Protein AF-A0A960CI26-F1 (afdb_monomer)

Nearest PDB structures (foldseek):
  2q7b-assembly1_A-2  TM=4.503E-01  e=4.418E+00  Streptococcus agalactiae 2603V/R
  4ri1-assembly1_A  TM=5.291E-01  e=7.937E+00  Helicobacter pylori 26695
  7am0-assembly2_C  TM=2.202E-01  e=2.023E+00  Komagataeibacter europaeus

pLDDT: mean 92.41, std 8.39, range [64.38, 98.5]

Secondary structure (DSSP, 8-state):
--TT--EEESSHHHHHHHHHHTGGGT--S-EEE-BGGGGGG-PPSS--SEEEEEE---TTTGGGTEEEEEEEEE--PPTT---HHHHHT-EEEEEEEESS-HHHHHHHH-B--

Sequence (113 aa):
LPPAVPIFTGNYGEAGALSILGPAAGVDRAVYSGHNNYALWGPPPGRPDSVLCAGRFKPGYLERFWAEVRKIADIRPPDGVDNAEKAGGAAIYLCGQPRGDWAQLWPGLRHFD

Mean predicted aligned error: 3.63 Å

Solvent-accessible surface area (backbone atoms only — not comparable to full-atom values): 6373 Å² total; per-residue (Å²): 128,68,74,83,47,32,35,39,26,51,32,48,65,59,30,49,46,43,72,70,50,16,58,87,72,72,44,75,52,60,69,39,29,26,23,56,75,47,34,71,80,46,63,61,86,62,64,51,58,49,30,40,38,38,41,50,75,63,90,69,55,65,58,74,48,15,76,38,76,39,81,75,46,78,52,77,69,61,91,92,64,85,49,72,50,61,82,54,66,11,26,34,27,50,31,22,60,42,77,47,39,26,72,72,42,40,75,75,52,46,46,81,126

Foldseek 3Di:
DPLAAAEEEAEPVVQVCCVPVVVVVVNDYHYQALEDCSLVVDDDPWANQKHKYWFADDPCLLCVFAVDKAFDFWDDDDPPDDDPSHVRRITIIIGHRTPDGSVVCSVSRHDHD

Radius of gyration: 13.4 Å; Cα contacts (8 Å, |Δi|>4): 211; chains: 1; bounding box: 33×27×33 Å

Structure (mmCIF, N/CA/C/O backbone):
data_AF-A0A960CI26-F1
#
_entry.id   AF-A0A960CI26-F1
#
loop_
_atom_site.group_PDB
_atom_site.id
_atom_site.type_symbol
_atom_site.label_atom_id
_atom_site.label_alt_id
_atom_site.label_comp_id
_atom_site.label_asym_id
_atom_site.label_entity_id
_atom_site.label_seq_id
_atom_site.pdbx_PDB_ins_code
_atom_site.Cartn_x
_atom_site.Cartn_y
_atom_site.Cartn_z
_atom_site.occupancy
_atom_site.B_iso_or_equiv
_atom_site.auth_seq_id
_atom_site.auth_comp_id
_atom_site.auth_asym_id
_atom_site.auth_atom_id
_atom_site.pdbx_PDB_model_num
ATOM 1 N N . LEU A 1 1 ? -7.679 -14.913 -0.105 1.00 64.38 1 LEU A N 1
ATOM 2 C CA . LEU A 1 1 ? -8.094 -13.665 0.580 1.00 64.38 1 LEU A CA 1
ATOM 3 C C . LEU A 1 1 ? -9.392 -13.183 -0.050 1.00 64.38 1 LEU A C 1
ATOM 5 O O . LEU A 1 1 ? -9.524 -13.370 -1.258 1.00 64.38 1 LEU A O 1
ATOM 9 N N . PRO A 1 2 ? -10.325 -12.587 0.711 1.00 76.31 2 PRO A N 1
ATOM 10 C CA . PRO A 1 2 ? -11.524 -11.976 0.140 1.00 76.31 2 PRO A CA 1
ATOM 11 C C . PRO A 1 2 ? -11.181 -10.999 -1.005 1.00 76.31 2 PRO A C 1
ATOM 13 O O . PRO A 1 2 ? -10.122 -10.358 -0.956 1.00 76.31 2 PRO A O 1
ATOM 16 N N . PRO A 1 3 ? -12.038 -10.852 -2.032 1.00 70.12 3 PRO A N 1
ATOM 17 C CA . PRO A 1 3 ? -11.811 -9.907 -3.133 1.00 70.12 3 PRO A CA 1
ATOM 18 C C . PRO A 1 3 ? -11.585 -8.466 -2.653 1.00 70.12 3 PRO A C 1
ATOM 20 O O . PRO A 1 3 ? -10.766 -7.754 -3.213 1.00 70.12 3 PRO A O 1
ATOM 23 N N . ALA A 1 4 ? -12.210 -8.084 -1.536 1.00 83.19 4 ALA A N 1
ATOM 24 C CA . ALA A 1 4 ? -12.146 -6.738 -0.971 1.00 83.19 4 ALA A CA 1
ATOM 25 C C . ALA A 1 4 ? -10.840 -6.382 -0.230 1.00 83.19 4 ALA A C 1
ATOM 27 O O . ALA A 1 4 ? -10.703 -5.247 0.212 1.00 83.19 4 ALA A O 1
ATOM 28 N N . VAL A 1 5 ? -9.890 -7.314 -0.054 1.00 93.38 5 VAL A N 1
ATOM 29 C CA . VAL A 1 5 ? -8.617 -7.000 0.629 1.00 93.38 5 VAL A CA 1
ATOM 30 C C . VAL A 1 5 ? -7.810 -6.003 -0.218 1.00 93.38 5 VAL A C 1
ATOM 32 O O . VAL A 1 5 ? -7.444 -6.369 -1.341 1.00 93.38 5 VAL A O 1
ATOM 35 N N . PRO A 1 6 ? -7.528 -4.784 0.286 1.00 96.31 6 PRO A N 1
ATOM 36 C CA . PRO A 1 6 ? -6.796 -3.766 -0.456 1.00 96.31 6 PRO A CA 1
ATOM 37 C C . PRO A 1 6 ? -5.287 -4.026 -0.443 1.00 96.31 6 PRO A C 1
ATOM 39 O O . PRO A 1 6 ? -4.771 -4.802 0.371 1.00 96.31 6 PRO A O 1
ATOM 42 N N . ILE A 1 7 ? -4.584 -3.329 -1.333 1.00 97.62 7 ILE A N 1
ATOM 43 C CA . ILE A 1 7 ? -3.125 -3.284 -1.382 1.00 97.62 7 ILE A CA 1
ATOM 44 C C . ILE A 1 7 ? -2.652 -1.920 -0.872 1.00 97.62 7 ILE A C 1
ATOM 46 O O . ILE A 1 7 ? -3.111 -0.884 -1.348 1.00 97.62 7 ILE A O 1
ATOM 50 N N . PHE A 1 8 ? -1.719 -1.921 0.078 1.00 9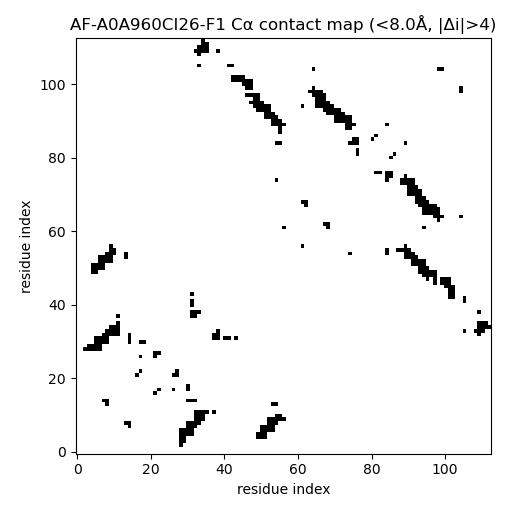8.00 8 PHE A N 1
ATOM 51 C CA . PHE A 1 8 ? -0.977 -0.733 0.492 1.00 98.00 8 PHE A CA 1
ATOM 52 C C . PHE A 1 8 ? 0.461 -0.840 -0.016 1.00 98.00 8 PHE A C 1
ATOM 54 O O . PHE A 1 8 ? 1.159 -1.797 0.321 1.00 98.00 8 PHE A O 1
ATOM 61 N N . THR A 1 9 ? 0.913 0.106 -0.832 1.00 97.88 9 THR A N 1
ATOM 62 C CA . THR A 1 9 ? 2.255 0.052 -1.418 1.00 97.88 9 THR A CA 1
ATOM 63 C C . THR A 1 9 ? 3.264 0.898 -0.656 1.00 97.88 9 THR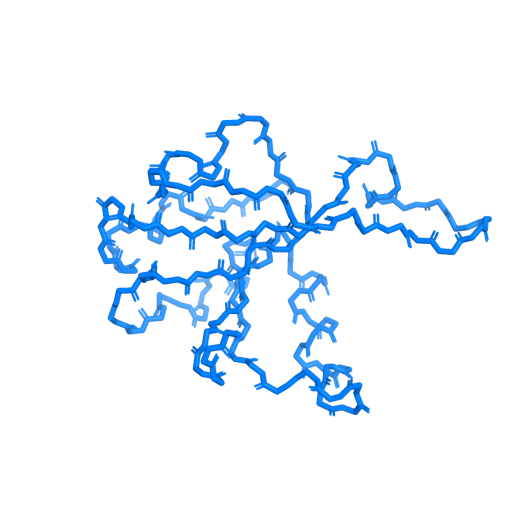 A C 1
ATOM 65 O O . THR A 1 9 ? 2.923 1.940 -0.087 1.00 97.88 9 THR A O 1
ATOM 68 N N . GLY A 1 10 ? 4.525 0.465 -0.682 1.00 95.88 10 GLY A N 1
ATOM 69 C CA . GLY A 1 10 ? 5.649 1.189 -0.098 1.00 95.88 10 GLY A CA 1
ATOM 70 C C . GLY A 1 10 ? 5.973 2.476 -0.850 1.00 95.88 10 GLY A C 1
ATOM 71 O O . GLY A 1 10 ? 6.499 3.410 -0.255 1.00 95.88 10 GLY A O 1
ATOM 72 N N . ASN A 1 11 ? 5.641 2.571 -2.141 1.00 95.19 11 ASN A N 1
ATOM 73 C CA . ASN A 1 11 ? 5.808 3.813 -2.889 1.00 95.19 11 ASN A CA 1
ATOM 74 C C . ASN A 1 11 ? 4.703 4.098 -3.923 1.00 95.19 11 ASN A C 1
ATOM 76 O O . ASN A 1 11 ? 3.892 3.239 -4.277 1.00 95.19 11 ASN A O 1
ATOM 80 N N . TYR A 1 12 ? 4.680 5.342 -4.414 1.00 95.50 12 TYR A N 1
ATOM 81 C CA . TYR A 1 12 ? 3.696 5.807 -5.394 1.00 95.50 12 TYR A CA 1
ATOM 82 C C . TYR A 1 12 ? 3.893 5.197 -6.794 1.00 95.50 12 TYR A C 1
ATOM 84 O O . TYR A 1 12 ? 2.935 5.126 -7.559 1.00 95.50 12 TYR A O 1
ATOM 92 N N . GLY A 1 13 ? 5.106 4.751 -7.140 1.00 94.44 13 GLY A N 1
ATOM 93 C CA . GLY A 1 13 ? 5.402 4.069 -8.402 1.00 94.44 13 GLY A CA 1
ATOM 94 C C . GLY A 1 13 ? 4.793 2.668 -8.446 1.00 94.44 13 GLY A C 1
ATOM 95 O O . GLY A 1 13 ? 4.120 2.321 -9.412 1.00 94.44 13 GLY A O 1
ATOM 96 N N . GLU A 1 14 ? 4.930 1.906 -7.361 1.00 95.25 14 GLU A N 1
ATOM 97 C CA . GLU A 1 14 ? 4.246 0.628 -7.141 1.00 95.25 14 GLU A CA 1
ATOM 98 C C . GLU A 1 14 ? 2.722 0.808 -7.165 1.00 95.25 14 GLU A C 1
ATOM 100 O O . GLU A 1 14 ? 2.015 0.032 -7.812 1.00 95.25 14 GLU A O 1
ATOM 105 N N . ALA A 1 15 ? 2.207 1.857 -6.507 1.00 97.38 15 ALA A N 1
ATOM 106 C CA . ALA A 1 15 ? 0.775 2.148 -6.513 1.00 97.38 15 ALA A CA 1
ATOM 107 C C . ALA A 1 15 ? 0.257 2.471 -7.916 1.00 97.38 15 ALA A C 1
ATOM 109 O O . ALA A 1 15 ? -0.783 1.957 -8.331 1.00 97.38 15 ALA A O 1
ATOM 110 N N . GLY A 1 16 ? 0.992 3.303 -8.658 1.00 96.25 16 GLY A N 1
ATOM 111 C CA . GLY A 1 16 ? 0.673 3.643 -10.039 1.00 96.25 16 GLY A CA 1
ATOM 112 C C . GLY A 1 16 ? 0.720 2.419 -10.950 1.00 96.25 16 GLY A C 1
ATOM 113 O O . GLY A 1 16 ? -0.211 2.195 -11.719 1.00 96.25 16 GLY A O 1
ATOM 114 N N . ALA A 1 17 ? 1.750 1.581 -10.818 1.00 95.19 17 ALA A N 1
ATOM 115 C CA . ALA A 1 17 ? 1.881 0.348 -11.585 1.00 95.19 17 ALA A CA 1
ATOM 116 C C . ALA A 1 17 ? 0.702 -0.602 -11.339 1.00 95.19 17 ALA A C 1
ATOM 118 O O . ALA A 1 17 ? 0.104 -1.083 -12.297 1.00 95.19 17 ALA A O 1
ATOM 119 N N . LEU A 1 18 ? 0.314 -0.832 -10.081 1.00 96.56 18 LEU A N 1
ATOM 120 C CA . LEU A 1 18 ? -0.846 -1.670 -9.768 1.00 96.56 18 LEU A CA 1
ATOM 121 C C . LEU A 1 18 ? -2.160 -1.047 -10.249 1.00 96.56 18 LEU A C 1
ATOM 123 O O . LEU A 1 18 ? -3.001 -1.759 -10.784 1.00 96.56 18 LEU A O 1
ATOM 127 N N . SER A 1 19 ? -2.326 0.269 -10.120 1.00 95.62 19 SER A N 1
ATOM 128 C CA . SER A 1 19 ? -3.551 0.951 -10.560 1.00 95.62 19 SER A CA 1
ATOM 129 C C . SER A 1 19 ? -3.726 0.934 -12.083 1.00 95.62 19 SER A C 1
ATOM 131 O O . SER A 1 19 ? -4.851 0.867 -12.567 1.00 95.62 19 SER A O 1
ATOM 133 N N . ILE A 1 20 ? -2.627 0.990 -12.845 1.00 96.19 20 ILE A N 1
ATOM 134 C CA . ILE A 1 20 ? -2.649 1.048 -14.316 1.00 96.19 20 ILE A CA 1
ATOM 135 C C . ILE A 1 20 ? -2.572 -0.352 -14.943 1.00 96.19 20 ILE A C 1
ATOM 137 O O . ILE A 1 20 ? -3.327 -0.661 -15.861 1.00 96.19 20 ILE A O 1
ATOM 141 N N . LEU A 1 21 ? -1.650 -1.197 -14.474 1.00 96.56 21 LEU A N 1
ATOM 142 C CA . LEU A 1 21 ? -1.331 -2.500 -15.076 1.00 96.56 21 LEU A CA 1
ATOM 143 C C . LEU A 1 21 ? -2.007 -3.672 -14.355 1.00 96.56 21 LEU A C 1
ATOM 145 O O . LEU A 1 21 ? -2.184 -4.736 -14.949 1.00 96.56 21 LEU A O 1
ATOM 149 N N . GLY A 1 22 ? -2.393 -3.491 -13.089 1.00 95.75 22 GLY A N 1
ATOM 150 C CA . GLY A 1 22 ? -3.003 -4.530 -12.258 1.00 95.75 22 GLY A CA 1
ATOM 151 C C . GLY A 1 22 ? -4.242 -5.174 -12.883 1.00 95.75 22 GLY A C 1
ATOM 152 O O . GLY A 1 22 ? -4.258 -6.402 -12.976 1.00 95.75 22 GLY A O 1
ATOM 153 N N . PRO A 1 23 ? -5.228 -4.409 -13.396 1.00 94.44 23 PRO A N 1
ATOM 154 C CA . PRO A 1 23 ? -6.439 -4.990 -13.976 1.00 94.44 23 PRO A CA 1
ATOM 155 C C . PRO A 1 23 ? -6.157 -5.966 -15.125 1.00 94.44 23 PRO A C 1
ATOM 157 O O . PRO A 1 23 ? -6.702 -7.069 -15.150 1.00 94.44 23 PRO A O 1
ATOM 160 N N . ALA A 1 24 ? -5.241 -5.613 -16.035 1.00 96.06 24 ALA A N 1
ATOM 161 C CA . ALA A 1 24 ? -4.844 -6.481 -17.148 1.00 96.06 24 ALA A CA 1
ATOM 162 C C . ALA A 1 24 ? -4.095 -7.744 -16.681 1.00 96.06 24 ALA A C 1
ATOM 164 O O . ALA A 1 24 ? -4.130 -8.770 -17.357 1.00 96.06 24 ALA A O 1
ATOM 165 N N . ALA A 1 25 ? -3.454 -7.685 -15.512 1.00 94.06 25 ALA A N 1
ATOM 166 C CA . ALA A 1 25 ? -2.793 -8.811 -14.860 1.00 94.06 25 ALA A CA 1
ATOM 167 C C . ALA A 1 25 ? -3.715 -9.599 -13.901 1.00 94.06 25 ALA A C 1
ATOM 169 O O . ALA A 1 25 ? -3.242 -10.482 -13.185 1.00 94.06 25 ALA A O 1
ATOM 170 N N . GLY A 1 26 ? -5.019 -9.292 -13.853 1.00 93.12 26 GLY A N 1
ATOM 171 C CA . GLY A 1 26 ? -5.983 -9.944 -12.957 1.00 93.12 26 GLY A CA 1
ATOM 172 C C . GLY A 1 26 ? -5.902 -9.491 -11.493 1.00 93.12 26 GLY A C 1
ATOM 173 O O . GLY A 1 26 ? -6.457 -10.143 -10.607 1.00 93.12 26 GLY A O 1
ATOM 174 N N . VAL A 1 27 ? -5.214 -8.382 -11.219 1.00 93.00 27 VAL A N 1
ATOM 175 C CA . VAL A 1 27 ? -5.141 -7.744 -9.901 1.00 93.00 27 VAL A CA 1
ATOM 176 C C . VAL A 1 27 ? -6.155 -6.606 -9.849 1.00 93.00 27 VAL A C 1
ATOM 178 O O . VAL A 1 27 ? -5.832 -5.453 -10.118 1.00 93.00 27 VAL A O 1
ATOM 181 N N . ASP A 1 28 ? -7.390 -6.949 -9.491 1.00 91.00 28 ASP A N 1
ATOM 182 C CA . ASP A 1 28 ? -8.493 -5.997 -9.323 1.00 91.00 28 ASP A CA 1
ATOM 183 C C . ASP A 1 28 ? -8.769 -5.760 -7.830 1.00 91.00 28 ASP A C 1
ATOM 185 O O . ASP A 1 28 ? -9.601 -6.416 -7.199 1.00 91.00 28 ASP A O 1
ATOM 189 N N . ARG A 1 29 ? -7.949 -4.902 -7.215 1.00 92.44 29 ARG A N 1
ATOM 190 C CA . ARG A 1 29 ? -8.018 -4.550 -5.788 1.00 92.44 29 ARG A CA 1
ATOM 191 C C . ARG A 1 29 ? -7.802 -3.055 -5.627 1.00 92.44 29 ARG A C 1
ATOM 193 O O . ARG A 1 29 ? -7.026 -2.466 -6.371 1.00 92.44 29 ARG A O 1
ATOM 200 N N . ALA A 1 30 ? -8.423 -2.456 -4.614 1.00 94.88 30 ALA A N 1
ATOM 201 C CA . ALA A 1 30 ? -8.140 -1.069 -4.262 1.00 94.88 30 ALA A CA 1
ATOM 202 C C . ALA A 1 30 ? -6.663 -0.909 -3.856 1.00 94.88 30 ALA A C 1
ATOM 204 O O . ALA A 1 30 ? -6.149 -1.709 -3.068 1.00 94.88 30 ALA A O 1
ATOM 205 N N . VAL A 1 31 ? -6.001 0.120 -4.390 1.00 96.94 31 VAL A N 1
ATOM 206 C CA . VAL A 1 31 ? -4.571 0.388 -4.188 1.00 96.94 31 VAL A CA 1
ATOM 207 C C . VAL A 1 31 ? -4.383 1.731 -3.493 1.00 96.94 31 VAL A C 1
ATOM 209 O O . VAL A 1 31 ? -4.898 2.756 -3.940 1.00 96.94 31 VAL A O 1
ATOM 212 N N . TYR A 1 32 ? -3.596 1.732 -2.422 1.00 97.62 32 TYR A N 1
ATOM 213 C CA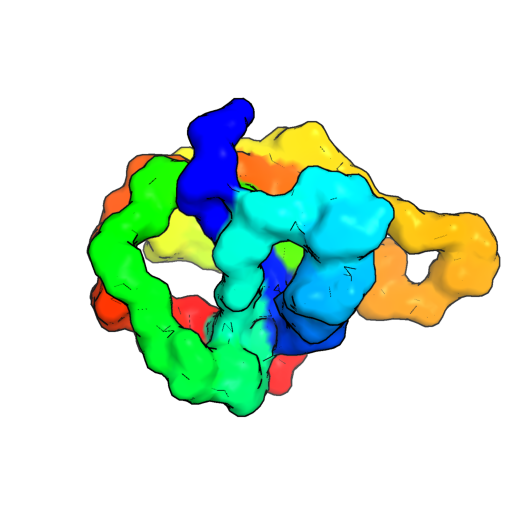 . TYR A 1 32 ? -3.315 2.908 -1.607 1.00 97.62 32 TYR A CA 1
ATOM 214 C C . TYR A 1 32 ? -1.816 3.052 -1.353 1.00 97.62 32 TYR A C 1
ATOM 216 O O . TYR A 1 32 ? -1.097 2.060 -1.287 1.00 97.62 32 TYR A O 1
ATOM 224 N N . SER A 1 33 ? -1.346 4.282 -1.153 1.00 97.75 33 SER A N 1
ATOM 225 C CA . SER A 1 33 ? 0.023 4.552 -0.709 1.00 97.75 33 SER A CA 1
ATOM 226 C C . SER A 1 33 ? 0.076 5.818 0.132 1.00 97.75 33 SER A C 1
ATOM 228 O O . SER A 1 33 ? -0.617 6.795 -0.155 1.00 97.75 33 SER A O 1
ATOM 230 N N . GLY A 1 34 ? 0.925 5.800 1.156 1.00 97.19 34 GLY A N 1
ATOM 231 C CA . GLY A 1 34 ? 1.263 6.974 1.955 1.00 97.19 34 GLY A CA 1
ATOM 232 C C . GLY A 1 34 ? 2.413 7.805 1.374 1.00 97.19 34 GLY A C 1
ATOM 233 O O . GLY A 1 34 ? 2.789 8.812 1.972 1.00 97.19 34 GLY A O 1
ATOM 234 N N . HIS A 1 35 ? 2.986 7.415 0.234 1.00 97.56 35 HIS A N 1
ATOM 235 C CA . HIS A 1 35 ? 4.184 8.062 -0.290 1.00 97.56 35 HIS A CA 1
ATOM 236 C C . HIS A 1 35 ? 3.861 9.352 -1.068 1.00 97.56 35 HIS A C 1
ATOM 238 O O . HIS A 1 35 ? 3.066 9.356 -2.013 1.00 97.56 35 HIS A O 1
ATOM 244 N N . ASN A 1 36 ? 4.533 10.450 -0.712 1.00 97.31 36 ASN A N 1
ATOM 245 C CA . ASN A 1 36 ? 4.469 11.750 -1.378 1.00 97.31 36 ASN A CA 1
ATOM 246 C C . ASN A 1 36 ? 3.020 12.242 -1.524 1.00 97.31 36 ASN A C 1
ATOM 248 O O . ASN A 1 36 ? 2.219 12.179 -0.589 1.00 97.31 36 ASN A O 1
ATOM 252 N N . ASN A 1 37 ? 2.677 12.752 -2.706 1.00 96.94 37 ASN A N 1
ATOM 253 C CA . ASN A 1 37 ? 1.348 13.261 -3.008 1.00 96.94 37 ASN A CA 1
ATOM 254 C C . ASN A 1 37 ? 0.318 12.143 -3.202 1.00 96.94 37 ASN A C 1
ATOM 256 O O . ASN A 1 37 ? -0.870 12.447 -3.210 1.00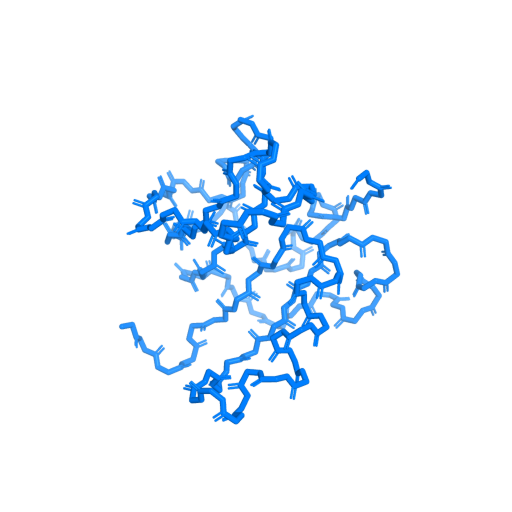 96.94 37 ASN A O 1
ATOM 260 N N . TYR A 1 38 ? 0.727 10.868 -3.286 1.00 97.12 38 TYR A N 1
ATOM 261 C CA . TYR A 1 38 ? -0.235 9.764 -3.348 1.00 97.12 38 TYR A CA 1
ATOM 262 C C . TYR A 1 38 ? -1.097 9.709 -2.078 1.00 97.12 38 TYR A C 1
ATOM 264 O O . TYR A 1 38 ? -2.291 9.420 -2.140 1.00 97.12 38 TYR A O 1
ATOM 272 N N . ALA A 1 39 ? -0.529 10.113 -0.935 1.00 96.88 39 ALA A N 1
ATOM 273 C CA . ALA A 1 39 ? -1.238 10.202 0.338 1.00 96.88 39 ALA A CA 1
ATOM 274 C C . ALA A 1 39 ? -2.454 11.151 0.317 1.00 96.88 39 ALA A C 1
ATOM 276 O O . ALA A 1 39 ? -3.312 11.054 1.196 1.00 96.88 39 ALA A O 1
ATOM 277 N N . LEU A 1 40 ? -2.537 12.064 -0.662 1.00 96.75 40 LEU A N 1
ATOM 278 C CA . LEU A 1 40 ? -3.661 12.990 -0.825 1.00 96.75 40 LEU A CA 1
ATOM 279 C C . LEU A 1 40 ? -4.943 12.292 -1.311 1.00 96.75 40 LEU A C 1
ATOM 281 O O . LEU A 1 40 ? -6.019 12.865 -1.176 1.00 96.75 40 LEU A O 1
ATOM 285 N N . TRP A 1 41 ? -4.850 11.067 -1.844 1.00 95.12 41 TRP A N 1
ATOM 286 C CA . TRP A 1 41 ? -6.006 10.264 -2.271 1.00 95.12 41 TRP A CA 1
ATOM 287 C C . TRP A 1 41 ? -6.622 9.403 -1.156 1.00 95.12 41 TRP A C 1
ATOM 289 O O . TRP A 1 41 ? -7.530 8.618 -1.422 1.00 95.12 41 TRP A O 1
ATOM 299 N N . GLY A 1 42 ? -6.151 9.534 0.086 1.00 91.25 42 GLY A N 1
ATOM 300 C CA . GLY A 1 42 ? -6.726 8.858 1.251 1.00 91.25 42 GLY A CA 1
ATOM 301 C C . GLY A 1 42 ? -6.998 9.807 2.426 1.00 91.25 42 GLY A C 1
ATOM 302 O O . GLY A 1 42 ? -6.826 11.021 2.288 1.00 91.25 42 GLY A O 1
ATOM 303 N N . PRO A 1 43 ? -7.402 9.274 3.596 1.00 95.50 43 PRO A N 1
ATOM 304 C CA . PRO A 1 43 ? -7.464 7.850 3.942 1.00 95.50 43 PRO A CA 1
ATOM 305 C C . PRO A 1 43 ? -8.577 7.071 3.220 1.00 95.50 43 PRO A C 1
ATOM 307 O O . PRO A 1 43 ? -9.603 7.654 2.867 1.00 95.50 43 PRO A O 1
ATOM 310 N N . PRO A 1 44 ? -8.427 5.745 3.053 1.00 94.00 44 PRO A N 1
ATOM 311 C CA . PRO A 1 44 ? -9.547 4.868 2.719 1.00 94.00 44 PRO A CA 1
ATOM 312 C C . PRO A 1 44 ? -10.621 4.885 3.824 1.00 94.00 44 PRO A C 1
ATOM 314 O O . PRO A 1 44 ? -10.304 5.157 4.984 1.00 94.00 44 PRO A O 1
ATOM 317 N N . PRO A 1 45 ? -11.888 4.555 3.518 1.00 92.56 45 PRO A N 1
ATOM 318 C CA . PRO A 1 45 ? -12.912 4.413 4.546 1.00 92.56 45 PRO A CA 1
ATOM 319 C C . PRO A 1 45 ? -12.724 3.121 5.361 1.00 92.56 45 P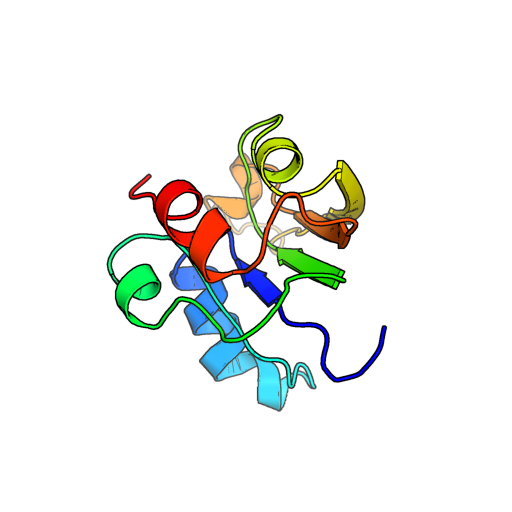RO A C 1
ATOM 321 O O . PRO A 1 45 ? -12.278 2.095 4.848 1.00 92.56 45 PRO A O 1
ATOM 324 N N . GLY A 1 46 ? -13.146 3.142 6.627 1.00 93.06 46 GLY A N 1
ATOM 325 C CA . GLY A 1 46 ? -13.246 1.944 7.467 1.00 93.06 46 GLY A CA 1
ATOM 326 C C . GLY A 1 46 ? -11.922 1.469 8.070 1.00 93.06 46 GLY A C 1
ATOM 327 O O . GLY A 1 46 ? -11.021 2.262 8.346 1.00 93.06 46 GLY A O 1
ATOM 328 N N . ARG A 1 47 ? -11.826 0.159 8.327 1.00 93.25 47 ARG A N 1
ATOM 329 C CA . ARG A 1 47 ? -10.701 -0.460 9.042 1.00 93.25 47 ARG A CA 1
ATOM 330 C C . ARG A 1 47 ? -9.826 -1.326 8.123 1.00 93.25 47 ARG A C 1
ATOM 332 O O . ARG A 1 47 ? -10.366 -2.055 7.292 1.00 93.25 47 ARG A O 1
ATOM 339 N N . PRO A 1 48 ? -8.492 -1.323 8.306 1.00 92.00 48 PRO A N 1
ATOM 340 C CA . PRO A 1 48 ? -7.575 -2.208 7.591 1.00 92.00 48 PRO A CA 1
ATOM 341 C C . PRO A 1 48 ? -7.439 -3.584 8.260 1.00 92.00 48 PRO A C 1
ATOM 343 O O . PRO A 1 48 ? -6.339 -3.988 8.638 1.00 92.00 48 PRO A O 1
ATOM 346 N N . ASP A 1 49 ? -8.547 -4.311 8.430 1.00 93.69 49 ASP A N 1
ATOM 347 C CA . ASP A 1 49 ? -8.543 -5.591 9.162 1.00 93.69 49 ASP A CA 1
ATOM 348 C C . ASP A 1 49 ? -7.677 -6.667 8.486 1.00 93.69 49 ASP A C 1
ATOM 350 O O . ASP A 1 49 ? -7.084 -7.518 9.149 1.00 93.69 49 ASP A O 1
ATOM 354 N N . SER A 1 50 ? -7.570 -6.616 7.158 1.00 95.94 50 SER A N 1
ATOM 355 C CA . SER A 1 50 ? -6.603 -7.380 6.373 1.00 95.94 50 SER A CA 1
ATOM 356 C C . SER A 1 50 ? -6.119 -6.529 5.209 1.00 95.94 50 SER A C 1
ATOM 358 O O . SER A 1 50 ? -6.939 -6.018 4.450 1.00 95.94 50 SER A O 1
ATOM 360 N N . VAL A 1 51 ? -4.803 -6.391 5.057 1.00 97.62 51 VAL A N 1
ATOM 361 C CA . VAL A 1 51 ? -4.169 -5.593 3.997 1.00 97.62 51 VAL A CA 1
ATOM 362 C C . VAL A 1 51 ? -2.998 -6.367 3.410 1.00 97.62 51 VAL A C 1
ATOM 364 O O . VAL A 1 51 ? -2.226 -6.991 4.140 1.00 97.62 51 VAL A O 1
ATOM 367 N N . LEU A 1 52 ? -2.858 -6.329 2.087 1.00 98.00 52 LEU A N 1
ATOM 368 C CA . LEU A 1 52 ? -1.626 -6.743 1.427 1.00 98.00 52 LEU A CA 1
ATOM 369 C C . LEU A 1 52 ? -0.683 -5.544 1.367 1.00 98.00 52 LEU A C 1
ATOM 371 O O . LEU A 1 52 ? -0.931 -4.609 0.613 1.00 98.00 52 LEU A O 1
ATOM 375 N N . CYS A 1 53 ? 0.390 -5.556 2.150 1.00 98.06 53 CYS A N 1
ATOM 376 C CA . CYS A 1 53 ? 1.418 -4.525 2.048 1.00 98.06 53 CYS A CA 1
ATOM 377 C C . CYS A 1 53 ? 2.482 -4.980 1.049 1.00 98.06 53 CYS A C 1
ATOM 379 O O . CYS A 1 53 ? 3.086 -6.033 1.243 1.00 98.06 53 CYS A O 1
ATOM 381 N N . ALA A 1 54 ? 2.697 -4.221 -0.021 1.00 96.94 54 ALA A N 1
ATOM 382 C CA . ALA A 1 54 ? 3.614 -4.577 -1.099 1.00 96.94 54 ALA A CA 1
ATOM 383 C C . ALA A 1 54 ? 4.692 -3.507 -1.264 1.00 96.94 54 ALA A C 1
ATOM 385 O O . ALA A 1 54 ? 4.379 -2.325 -1.303 1.00 96.94 54 ALA A O 1
ATOM 386 N N . GLY A 1 55 ? 5.947 -3.922 -1.368 1.00 95.12 55 GLY A N 1
ATOM 387 C CA . GLY A 1 55 ? 7.068 -3.024 -1.616 1.00 95.12 55 GLY A CA 1
ATOM 388 C C . GLY A 1 55 ? 8.128 -3.092 -0.532 1.00 95.12 55 GLY A C 1
ATOM 389 O O . GLY A 1 55 ? 8.237 -4.075 0.211 1.00 95.12 55 GLY A O 1
ATOM 390 N N . ARG A 1 56 ? 8.955 -2.051 -0.463 1.00 92.75 56 ARG A N 1
ATOM 391 C CA . ARG A 1 56 ? 10.021 -1.940 0.533 1.00 92.75 56 ARG A CA 1
ATOM 392 C C . ARG A 1 56 ? 9.534 -1.190 1.770 1.00 92.75 56 ARG A C 1
ATOM 394 O O . ARG A 1 56 ? 9.180 -0.019 1.689 1.00 92.75 56 ARG A O 1
ATOM 401 N N . PHE A 1 57 ? 9.643 -1.826 2.934 1.00 92.19 57 PHE A N 1
ATOM 402 C CA . PHE A 1 57 ? 9.355 -1.202 4.226 1.00 92.19 57 PHE A CA 1
ATOM 403 C C . PHE A 1 57 ? 10.587 -1.236 5.131 1.00 92.19 57 PHE A C 1
ATOM 405 O O . PHE A 1 57 ? 11.354 -2.200 5.128 1.00 92.19 57 PHE A O 1
ATOM 412 N N . LYS A 1 58 ? 10.783 -0.179 5.928 1.00 90.94 58 LYS A N 1
ATOM 413 C CA . LYS A 1 58 ? 11.807 -0.179 6.985 1.00 90.94 58 LYS A CA 1
ATOM 414 C C . LYS A 1 58 ? 11.475 -1.267 8.024 1.00 90.94 58 LYS A C 1
ATOM 416 O O . LYS A 1 58 ? 10.291 -1.478 8.296 1.00 90.94 58 LYS A O 1
ATOM 421 N N . PRO A 1 59 ? 12.474 -1.928 8.639 1.00 91.12 59 PRO A N 1
ATOM 422 C CA . PRO A 1 59 ? 12.224 -2.895 9.707 1.00 91.12 59 PRO A CA 1
ATOM 423 C C . PRO A 1 59 ? 11.337 -2.303 10.810 1.00 91.12 59 PRO A C 1
ATOM 425 O O . PRO A 1 59 ? 11.577 -1.181 11.256 1.00 91.12 59 PRO A O 1
ATOM 428 N N . GLY A 1 60 ? 10.303 -3.035 11.230 1.00 94.44 60 GLY A N 1
ATOM 429 C CA . GLY A 1 60 ? 9.370 -2.584 12.267 1.00 94.44 60 GLY A CA 1
ATOM 430 C C . GLY A 1 60 ? 8.329 -1.554 11.807 1.00 94.44 60 GLY A C 1
ATOM 431 O O . GLY A 1 60 ? 7.495 -1.142 12.612 1.00 94.44 60 GLY A O 1
ATOM 432 N N . TYR A 1 61 ? 8.373 -1.078 10.555 1.00 96.25 61 TYR A N 1
ATOM 433 C CA . TYR A 1 61 ? 7.452 -0.041 10.083 1.00 96.25 61 TYR A CA 1
ATOM 434 C C . TYR A 1 61 ? 5.999 -0.524 10.073 1.00 96.25 61 TYR A C 1
ATOM 436 O O . TYR A 1 61 ? 5.133 0.176 10.591 1.00 96.25 61 TYR A O 1
ATOM 444 N N . LEU A 1 62 ? 5.729 -1.708 9.514 1.00 97.62 62 LEU A N 1
ATOM 445 C CA . LEU A 1 62 ? 4.368 -2.242 9.396 1.00 97.62 62 LEU A CA 1
ATOM 446 C C . LEU A 1 62 ? 3.788 -2.609 10.771 1.00 97.62 62 LEU A C 1
ATOM 448 O O . LEU A 1 62 ? 2.605 -2.394 11.030 1.00 97.62 62 LEU A O 1
ATOM 452 N N . GLU A 1 63 ? 4.634 -3.069 11.688 1.00 98.25 63 GLU A N 1
ATOM 453 C CA . GLU A 1 63 ? 4.289 -3.493 13.047 1.00 98.25 63 GLU A CA 1
ATOM 454 C C . GLU A 1 63 ? 3.771 -2.336 13.925 1.00 98.25 63 GLU A C 1
ATOM 456 O O . GLU A 1 63 ? 3.067 -2.550 14.923 1.00 98.25 63 GLU A O 1
ATOM 461 N N . ARG A 1 64 ? 4.069 -1.087 13.533 1.00 97.62 64 ARG A N 1
ATOM 462 C CA . ARG A 1 64 ? 3.503 0.125 14.148 1.00 97.62 64 ARG A CA 1
ATOM 463 C C . ARG A 1 64 ? 2.009 0.287 13.884 1.00 97.62 64 ARG A C 1
ATOM 465 O O . ARG A 1 64 ? 1.347 0.961 14.666 1.00 97.62 64 ARG A O 1
ATOM 472 N N . PHE A 1 65 ? 1.487 -0.298 12.807 1.00 98.06 65 PHE A N 1
ATOM 473 C CA . PHE A 1 65 ? 0.099 -0.121 12.367 1.00 98.06 65 PHE A CA 1
ATOM 474 C C . PHE A 1 65 ? -0.716 -1.413 12.470 1.00 98.06 65 PHE A C 1
ATOM 476 O O . PHE A 1 65 ? -1.916 -1.359 12.731 1.00 98.06 65 PHE A O 1
ATOM 483 N N . TRP A 1 66 ? -0.062 -2.567 12.340 1.00 98.50 66 TRP A N 1
ATOM 484 C CA . TRP A 1 66 ? -0.671 -3.891 12.436 1.00 98.50 66 TRP A CA 1
ATOM 485 C C . TRP A 1 66 ? 0.031 -4.730 13.500 1.00 98.50 66 TRP A C 1
ATOM 487 O O . TRP A 1 66 ? 1.254 -4.702 13.614 1.00 98.50 66 TRP A O 1
ATOM 497 N N . ALA A 1 67 ? -0.733 -5.466 14.307 1.00 98.19 67 ALA A N 1
ATOM 498 C CA . ALA A 1 67 ? -0.153 -6.390 15.281 1.00 98.19 67 ALA A CA 1
ATOM 499 C C . ALA A 1 67 ? 0.331 -7.691 14.623 1.00 98.19 67 ALA A C 1
ATOM 501 O O . ALA A 1 67 ? 1.294 -8.289 15.095 1.00 98.19 67 ALA A O 1
ATOM 502 N N . GLU A 1 68 ? -0.297 -8.098 13.518 1.00 98.25 68 GLU A N 1
ATOM 503 C CA . GLU A 1 68 ? 0.129 -9.241 12.718 1.00 98.25 68 GLU A CA 1
ATOM 504 C C . GLU A 1 68 ? 0.741 -8.758 11.405 1.00 98.25 68 GLU A C 1
ATOM 506 O O . GLU A 1 68 ? 0.067 -8.126 10.592 1.00 98.25 68 GLU A O 1
ATOM 511 N N . VAL A 1 69 ? 2.015 -9.082 11.186 1.00 98.38 69 VAL A N 1
ATOM 512 C CA . VAL A 1 69 ? 2.741 -8.793 9.946 1.00 98.38 69 VAL A CA 1
ATOM 513 C C . VAL A 1 69 ? 3.455 -10.064 9.515 1.00 98.38 69 VAL A C 1
ATOM 515 O O . VAL A 1 69 ? 4.392 -10.520 10.168 1.00 98.38 69 VAL A O 1
ATOM 518 N N . ARG A 1 70 ? 3.010 -10.666 8.410 1.00 97.88 70 ARG A N 1
ATOM 519 C CA . ARG A 1 70 ? 3.604 -11.901 7.889 1.00 97.88 70 ARG A CA 1
ATOM 520 C C . ARG A 1 70 ? 4.062 -11.711 6.457 1.00 97.88 70 ARG A C 1
ATOM 522 O O . ARG A 1 70 ? 3.236 -11.501 5.575 1.00 97.88 70 ARG A O 1
ATOM 529 N N . LYS A 1 71 ? 5.363 -11.856 6.203 1.00 97.44 71 LYS A N 1
ATOM 530 C CA . LYS A 1 71 ? 5.885 -11.919 4.832 1.00 97.44 71 LYS A CA 1
ATOM 531 C C . LYS A 1 71 ? 5.330 -13.165 4.134 1.00 97.44 71 LYS A C 1
ATOM 533 O O . LYS A 1 71 ? 5.416 -14.261 4.685 1.00 97.44 71 LYS A O 1
ATOM 538 N N . ILE A 1 72 ? 4.754 -12.997 2.946 1.00 97.25 72 ILE A N 1
ATOM 539 C CA . ILE A 1 72 ? 4.158 -14.090 2.161 1.00 97.25 72 ILE A CA 1
ATOM 540 C C . ILE A 1 72 ? 4.867 -14.339 0.828 1.00 97.25 72 ILE A C 1
ATOM 542 O O . ILE A 1 72 ? 4.769 -15.444 0.305 1.00 97.25 72 ILE A O 1
ATOM 546 N N . ALA A 1 73 ? 5.591 -13.352 0.296 1.00 95.38 73 ALA A N 1
ATOM 547 C CA . ALA A 1 73 ? 6.413 -13.500 -0.903 1.00 95.38 73 ALA A CA 1
ATOM 548 C C . ALA A 1 73 ? 7.511 -12.429 -0.945 1.00 95.38 73 ALA A C 1
ATOM 550 O O . ALA A 1 73 ? 7.315 -11.333 -0.424 1.00 95.38 73 ALA A O 1
ATOM 551 N N . ASP A 1 74 ? 8.639 -12.727 -1.589 1.00 93.12 74 ASP A N 1
ATOM 552 C CA . ASP A 1 74 ? 9.604 -11.699 -1.993 1.00 93.12 74 ASP A CA 1
ATOM 553 C C . ASP A 1 74 ? 9.204 -11.137 -3.367 1.00 93.12 74 ASP A C 1
ATOM 555 O O . ASP A 1 74 ? 8.728 -11.881 -4.227 1.00 93.12 74 ASP A O 1
ATOM 559 N N . ILE A 1 75 ? 9.437 -9.845 -3.592 1.00 90.00 75 ILE A N 1
ATOM 560 C CA . ILE A 1 75 ? 9.321 -9.207 -4.906 1.00 90.00 75 ILE A CA 1
ATOM 561 C C . ILE A 1 75 ? 10.722 -9.177 -5.504 1.00 90.00 75 ILE A C 1
ATOM 563 O O . ILE A 1 75 ? 11.631 -8.564 -4.948 1.00 90.00 75 ILE A O 1
ATOM 567 N N . ARG A 1 76 ? 10.905 -9.861 -6.634 1.00 84.81 76 ARG A N 1
ATOM 568 C CA . ARG A 1 76 ? 12.194 -9.921 -7.326 1.00 84.81 76 ARG A CA 1
ATOM 569 C C . ARG A 1 76 ? 12.041 -9.318 -8.717 1.00 84.81 76 ARG A C 1
ATOM 571 O O . ARG A 1 76 ? 11.245 -9.842 -9.498 1.00 84.81 76 ARG A O 1
ATOM 578 N N . PRO A 1 77 ? 12.754 -8.226 -9.028 1.00 78.44 77 PRO A N 1
ATOM 579 C CA . PRO A 1 77 ? 12.799 -7.725 -10.390 1.00 78.44 77 PRO A CA 1
ATOM 580 C C . PRO A 1 77 ? 13.526 -8.730 -11.301 1.00 78.44 77 PRO A C 1
ATOM 582 O O . PRO A 1 77 ? 14.302 -9.551 -10.801 1.00 78.44 77 PRO A O 1
ATOM 585 N N . PRO A 1 78 ? 13.285 -8.678 -12.624 1.00 82.00 78 PRO A N 1
ATOM 586 C CA . PRO A 1 78 ? 13.989 -9.519 -13.586 1.00 82.00 78 PRO A CA 1
ATOM 587 C C . PRO A 1 78 ? 15.511 -9.369 -13.502 1.00 82.00 78 PRO A C 1
ATOM 589 O O . PRO A 1 78 ? 16.032 -8.311 -13.132 1.00 82.00 78 PRO A O 1
ATOM 592 N N . ASP A 1 79 ? 16.226 -10.417 -13.908 1.00 79.38 79 ASP A N 1
ATOM 593 C CA . ASP A 1 79 ? 17.684 -10.388 -13.983 1.00 79.38 79 ASP A CA 1
ATOM 594 C C . ASP A 1 79 ? 18.171 -9.230 -14.869 1.00 79.38 79 ASP A C 1
ATOM 596 O O . ASP A 1 79 ? 17.579 -8.901 -15.896 1.00 79.38 79 ASP A O 1
ATOM 600 N N . GLY A 1 80 ? 19.256 -8.578 -14.445 1.00 78.44 80 GLY A N 1
ATOM 601 C CA . GLY A 1 80 ? 19.826 -7.417 -15.139 1.00 78.44 80 GLY A CA 1
ATOM 602 C C . GLY A 1 80 ? 19.112 -6.082 -14.892 1.00 78.44 80 GLY A C 1
ATOM 603 O O . GLY A 1 80 ? 19.686 -5.043 -15.202 1.00 78.44 80 GLY A O 1
ATOM 604 N N . VAL A 1 81 ? 17.926 -6.070 -14.274 1.00 78.50 81 VAL A N 1
ATOM 605 C CA . VAL A 1 81 ? 17.299 -4.827 -13.799 1.00 78.50 81 VAL A CA 1
ATOM 606 C C . VAL A 1 81 ? 17.921 -4.455 -12.458 1.00 78.50 81 VAL A C 1
ATOM 608 O O . VAL A 1 81 ? 18.008 -5.302 -11.568 1.00 78.50 81 VAL A O 1
ATOM 611 N N . ASP A 1 82 ? 18.389 -3.216 -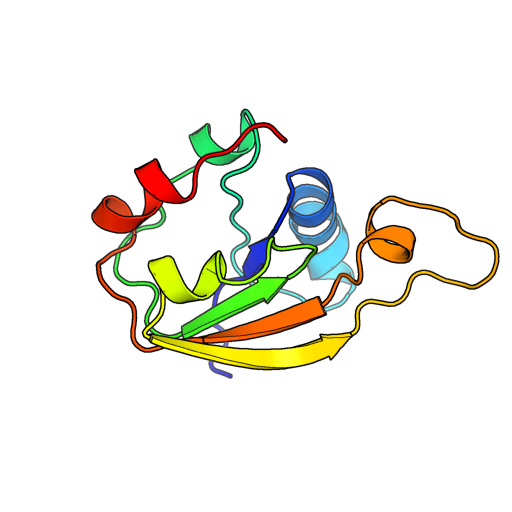12.313 1.00 76.88 82 ASP A N 1
ATOM 612 C CA . ASP A 1 82 ? 18.849 -2.661 -11.039 1.00 76.88 82 ASP A CA 1
ATOM 613 C C . ASP A 1 82 ? 17.968 -1.473 -10.652 1.00 76.88 82 ASP A C 1
ATOM 615 O O . ASP A 1 82 ? 17.943 -0.449 -11.335 1.00 76.88 82 ASP A O 1
ATOM 619 N N . ASN A 1 83 ? 17.171 -1.653 -9.602 1.00 74.12 83 ASN A N 1
ATOM 620 C CA . ASN A 1 83 ? 16.198 -0.677 -9.127 1.00 74.12 83 ASN A CA 1
ATOM 621 C C . ASN A 1 83 ? 16.104 -0.700 -7.594 1.00 74.12 83 ASN A C 1
ATOM 623 O O . ASN A 1 83 ? 16.699 -1.545 -6.914 1.00 74.12 83 ASN A O 1
ATOM 627 N N . ALA A 1 84 ? 15.343 0.246 -7.043 1.00 69.50 84 ALA A N 1
ATOM 628 C CA . ALA A 1 84 ? 15.179 0.400 -5.601 1.00 69.50 84 ALA A CA 1
ATOM 629 C C . ALA A 1 84 ? 14.597 -0.862 -4.935 1.00 69.50 84 ALA A C 1
ATOM 631 O O . ALA A 1 84 ? 14.939 -1.186 -3.795 1.00 69.50 84 ALA A O 1
ATOM 632 N N . GLU A 1 85 ? 13.764 -1.610 -5.656 1.00 71.56 85 GLU A N 1
ATOM 633 C CA . GLU A 1 85 ? 13.145 -2.850 -5.199 1.00 71.56 85 GLU A CA 1
ATOM 634 C C . GLU A 1 85 ? 14.176 -3.984 -5.064 1.00 71.56 85 GLU A C 1
ATOM 636 O O . GLU A 1 85 ? 14.130 -4.732 -4.081 1.00 71.56 85 GLU A O 1
ATOM 641 N N . LYS A 1 86 ? 15.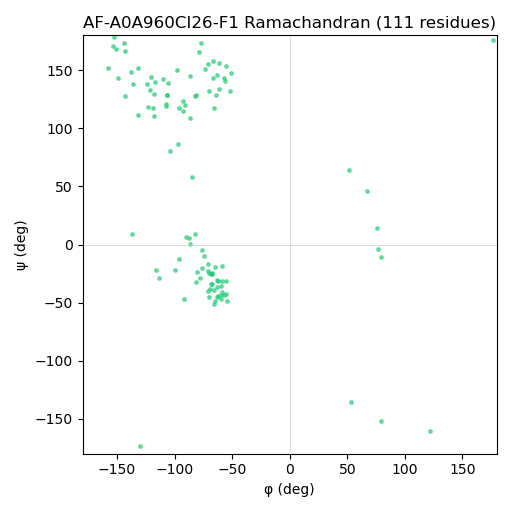151 -4.072 -5.985 1.00 68.88 86 LYS A N 1
ATOM 642 C CA . LYS A 1 86 ? 16.250 -5.053 -5.944 1.00 68.88 86 LYS A CA 1
ATOM 643 C C . LYS A 1 86 ? 17.180 -4.833 -4.760 1.00 68.88 86 LYS A C 1
ATOM 645 O O . LYS A 1 86 ? 17.453 -5.766 -4.009 1.00 68.88 86 LYS A O 1
ATOM 650 N N . ALA A 1 87 ? 17.660 -3.603 -4.591 1.00 64.75 87 ALA A N 1
ATOM 651 C CA . ALA A 1 87 ? 18.588 -3.255 -3.517 1.00 64.75 87 ALA A CA 1
ATOM 652 C C . ALA A 1 87 ? 17.911 -3.269 -2.134 1.00 64.75 87 ALA A C 1
ATOM 654 O O . ALA A 1 87 ? 18.570 -3.395 -1.103 1.00 64.75 87 ALA A O 1
ATOM 655 N N . GLY A 1 88 ? 16.585 -3.117 -2.109 1.00 65.62 88 GLY A N 1
ATOM 656 C CA . GLY A 1 88 ? 15.811 -2.887 -0.901 1.00 65.62 88 GLY A CA 1
ATOM 657 C C . GLY A 1 88 ? 15.179 -4.110 -0.246 1.00 65.62 88 GLY A C 1
ATOM 658 O O . GLY A 1 88 ? 14.704 -3.968 0.880 1.00 65.62 88 GLY A O 1
ATOM 659 N N . GLY A 1 89 ? 15.150 -5.265 -0.919 1.00 81.00 89 GLY A N 1
ATOM 660 C CA . GLY A 1 89 ? 14.459 -6.460 -0.426 1.00 81.00 89 GLY A CA 1
ATOM 661 C C . GLY A 1 89 ? 12.939 -6.285 -0.381 1.00 81.00 89 GLY A C 1
ATOM 662 O O . GLY A 1 89 ? 12.316 -6.600 0.633 1.00 81.00 89 GLY A O 1
ATOM 663 N N . ALA A 1 90 ? 12.350 -5.736 -1.450 1.00 91.25 90 ALA A N 1
ATOM 664 C CA . ALA A 1 90 ? 10.904 -5.557 -1.546 1.00 91.25 90 ALA A CA 1
ATOM 665 C C . ALA A 1 90 ? 10.162 -6.896 -1.388 1.00 91.25 90 ALA A C 1
ATOM 667 O O . ALA A 1 90 ? 10.619 -7.949 -1.841 1.00 91.25 90 ALA A O 1
ATOM 668 N N . ALA A 1 91 ? 9.005 -6.866 -0.734 1.00 95.31 91 ALA A N 1
ATOM 669 C CA . ALA A 1 91 ? 8.244 -8.067 -0.421 1.00 95.31 91 ALA A CA 1
ATOM 670 C C . ALA A 1 91 ? 6.742 -7.784 -0.351 1.00 95.31 91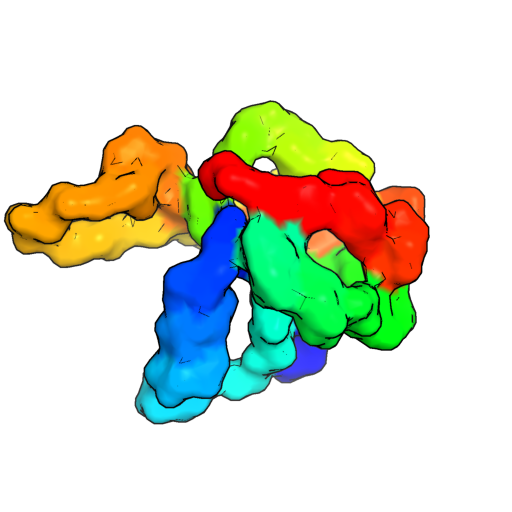 ALA A C 1
ATOM 672 O O . ALA A 1 91 ? 6.298 -6.637 -0.335 1.00 95.31 91 ALA A O 1
ATOM 673 N N . ILE A 1 92 ? 5.962 -8.860 -0.309 1.00 96.81 92 ILE A N 1
ATOM 674 C CA . ILE A 1 92 ? 4.531 -8.828 -0.034 1.00 96.81 92 ILE A CA 1
ATOM 675 C C . ILE A 1 92 ? 4.316 -9.367 1.377 1.00 96.81 92 ILE A C 1
ATOM 677 O O . ILE A 1 92 ? 4.771 -10.464 1.718 1.00 96.81 92 ILE A O 1
ATOM 681 N N . TYR A 1 93 ? 3.581 -8.610 2.180 1.00 98.25 93 TYR A N 1
ATOM 682 C CA . TYR A 1 93 ? 3.184 -8.945 3.537 1.00 98.25 93 TYR A CA 1
ATOM 683 C C . TYR A 1 93 ? 1.664 -9.051 3.613 1.00 98.25 93 TYR A C 1
ATOM 685 O O . TYR A 1 93 ? 0.947 -8.243 3.027 1.00 98.25 93 TYR A O 1
ATOM 693 N N . LEU A 1 94 ? 1.169 -10.036 4.358 1.00 98.00 94 LEU A N 1
ATOM 694 C CA . LEU A 1 94 ? -0.202 -10.039 4.845 1.00 98.00 94 LEU A CA 1
ATOM 695 C C . LEU A 1 94 ? -0.209 -9.406 6.235 1.00 98.00 94 LEU A C 1
ATOM 697 O O . LEU A 1 94 ? 0.377 -9.960 7.169 1.00 98.00 94 LEU A O 1
ATOM 701 N N . CYS A 1 95 ? -0.868 -8.260 6.338 1.00 98.38 95 CYS A N 1
ATOM 702 C CA . CYS A 1 95 ? -1.018 -7.498 7.567 1.00 98.38 95 CYS A CA 1
ATOM 703 C C . CYS A 1 95 ? -2.444 -7.642 8.105 1.00 98.38 95 CYS A C 1
ATOM 705 O O . CYS A 1 95 ? -3.403 -7.613 7.330 1.00 98.38 95 CYS A O 1
ATOM 707 N N . GLY A 1 96 ? -2.584 -7.788 9.420 1.00 97.75 96 GLY A N 1
ATOM 708 C CA . GLY A 1 96 ? -3.867 -7.950 10.101 1.00 97.75 96 GLY A CA 1
ATOM 709 C C . GLY A 1 96 ? -3.831 -7.436 11.537 1.00 97.75 96 GLY A C 1
ATOM 710 O O . GLY A 1 96 ? -2.801 -6.951 12.007 1.00 97.75 96 GLY A O 1
ATOM 711 N N . GLN A 1 97 ? -4.967 -7.516 12.235 1.00 97.56 97 GLN A N 1
ATOM 712 C CA . GLN A 1 97 ? -5.125 -6.980 13.597 1.00 97.56 97 GLN A CA 1
ATOM 713 C C . GLN A 1 97 ? -4.669 -5.506 13.684 1.00 97.56 97 GLN A C 1
ATOM 715 O O . GLN A 1 97 ? -3.662 -5.194 14.333 1.00 97.56 97 GLN A O 1
ATOM 720 N N . PRO A 1 98 ? -5.349 -4.589 12.968 1.00 97.50 98 PRO A N 1
ATOM 721 C CA . PRO A 1 98 ? -4.922 -3.204 12.884 1.00 97.50 98 PRO A CA 1
ATOM 722 C C . PRO A 1 98 ? -5.046 -2.511 14.242 1.00 97.50 98 PRO A C 1
ATOM 724 O O . PRO A 1 98 ? -5.994 -2.734 14.997 1.00 97.50 98 PRO A O 1
ATOM 727 N N . ARG A 1 99 ? -4.096 -1.622 14.532 1.00 98.06 99 ARG A N 1
ATOM 728 C CA . ARG A 1 99 ? -4.028 -0.839 15.777 1.00 98.06 99 ARG A CA 1
ATOM 729 C C . ARG A 1 99 ? -4.920 0.410 15.758 1.00 98.06 99 ARG A C 1
ATOM 731 O O . ARG A 1 99 ? -4.821 1.245 16.650 1.00 98.06 99 ARG A O 1
ATOM 738 N N . GLY A 1 100 ? -5.765 0.539 14.741 1.00 97.31 100 GLY A N 1
ATOM 739 C CA . GLY A 1 100 ? -6.693 1.642 14.526 1.00 97.31 100 GLY A CA 1
ATOM 740 C C . GLY A 1 100 ? -7.446 1.474 13.208 1.00 97.31 100 GLY A C 1
ATOM 741 O O . GLY A 1 100 ? -7.190 0.540 12.446 1.00 97.31 100 GLY A O 1
ATOM 742 N N . ASP A 1 101 ? -8.386 2.368 12.940 1.00 97.88 101 ASP A N 1
ATOM 743 C CA . ASP A 1 101 ? -8.987 2.506 11.615 1.00 97.88 101 ASP A CA 1
ATOM 744 C C . ASP A 1 101 ? -8.052 3.247 10.641 1.00 97.88 101 ASP A C 1
ATOM 746 O O . ASP A 1 101 ? -6.980 3.733 11.011 1.00 97.88 101 ASP A O 1
ATOM 750 N N . TRP A 1 102 ? -8.432 3.326 9.365 1.00 97.31 102 TRP A N 1
ATOM 751 C CA . TRP A 1 102 ? -7.614 4.018 8.373 1.00 97.31 102 TRP A CA 1
ATOM 752 C C . TRP A 1 102 ? -7.375 5.486 8.728 1.00 97.31 102 TRP A C 1
ATOM 754 O O . TRP A 1 102 ? -6.251 5.952 8.574 1.00 97.31 102 TRP A O 1
ATOM 764 N N . ALA A 1 103 ? -8.380 6.205 9.232 1.00 97.62 103 ALA A N 1
ATOM 765 C CA . ALA A 1 103 ? -8.247 7.620 9.568 1.00 97.62 103 ALA A CA 1
ATOM 766 C C . ALA A 1 103 ? -7.222 7.853 10.692 1.00 97.62 103 ALA A C 1
ATOM 768 O O . ALA A 1 103 ? -6.456 8.814 10.639 1.00 97.62 103 ALA A O 1
ATOM 769 N N . GLN A 1 104 ? -7.162 6.948 11.669 1.00 98.12 104 GLN A N 1
ATOM 770 C CA . GLN A 1 104 ? -6.189 6.971 12.759 1.00 98.12 104 GLN A CA 1
ATOM 771 C C . GLN A 1 104 ? -4.771 6.624 12.286 1.00 98.12 104 GLN A C 1
ATOM 773 O O . GLN A 1 104 ? -3.802 7.236 12.734 1.00 98.12 104 GLN A O 1
ATOM 778 N N . LEU A 1 105 ? -4.632 5.645 11.387 1.00 97.62 105 LEU A N 1
ATOM 779 C CA . LEU A 1 105 ? -3.325 5.161 10.931 1.00 97.62 105 LEU A CA 1
ATOM 780 C C . LEU A 1 105 ? -2.703 6.056 9.842 1.00 97.62 105 LEU A C 1
ATOM 782 O O . LEU A 1 105 ? -1.480 6.207 9.794 1.00 97.62 105 LEU A O 1
ATOM 786 N N . TRP A 1 106 ? -3.522 6.679 8.988 1.00 97.81 106 TRP A N 1
ATOM 787 C CA . TRP A 1 106 ? -3.089 7.398 7.780 1.00 97.81 106 TRP A CA 1
ATOM 788 C C . TRP A 1 106 ? -2.056 8.509 8.000 1.00 97.81 106 TRP A C 1
ATOM 790 O O . TRP A 1 106 ? -1.084 8.551 7.243 1.00 97.81 106 TRP A O 1
ATOM 800 N N . PRO A 1 107 ? -2.164 9.372 9.034 1.00 96.81 107 PRO A N 1
ATOM 801 C CA . PRO A 1 107 ? -1.151 10.397 9.282 1.00 96.81 107 PRO A CA 1
ATOM 802 C C . PRO A 1 107 ? 0.244 9.809 9.521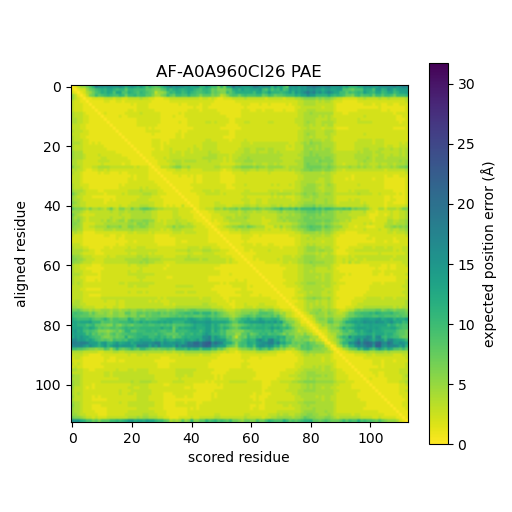 1.00 96.81 107 PRO A C 1
ATOM 804 O O . PRO A 1 107 ? 1.235 10.392 9.092 1.00 96.81 107 PRO A O 1
ATOM 807 N N . GLY A 1 108 ? 0.323 8.645 10.175 1.00 96.81 108 GLY A N 1
ATOM 808 C CA . GLY A 1 108 ? 1.585 7.945 10.419 1.00 96.81 108 GLY A CA 1
ATOM 809 C C . GLY A 1 108 ? 2.077 7.134 9.220 1.00 96.81 108 GLY A C 1
ATOM 810 O O . GLY A 1 108 ? 3.278 6.874 9.124 1.00 96.81 108 GLY A O 1
ATOM 811 N N . LEU A 1 109 ? 1.165 6.748 8.322 1.00 96.69 109 LEU A N 1
ATOM 812 C CA . LEU A 1 109 ? 1.487 6.073 7.067 1.00 96.69 109 LEU A CA 1
ATOM 813 C C . LEU A 1 109 ? 2.056 7.031 6.018 1.00 96.69 109 LEU A C 1
ATOM 815 O O . LEU A 1 109 ? 2.709 6.561 5.098 1.00 96.69 109 LEU A O 1
ATOM 819 N N . ARG A 1 110 ? 1.844 8.349 6.130 1.00 96.56 110 ARG A N 1
ATOM 820 C CA . ARG A 1 110 ? 2.385 9.330 5.178 1.00 96.56 110 ARG A CA 1
ATOM 821 C C . ARG A 1 110 ? 3.907 9.474 5.303 1.00 96.56 110 ARG A C 1
ATOM 823 O O . ARG A 1 110 ? 4.422 9.667 6.402 1.00 96.56 110 ARG A O 1
ATOM 830 N N . HIS A 1 111 ? 4.618 9.437 4.176 1.00 94.88 111 HIS A N 1
ATOM 831 C CA . HIS A 1 111 ? 6.080 9.567 4.116 1.00 94.88 111 HIS A CA 1
ATOM 832 C C . HIS A 1 111 ? 6.565 10.138 2.764 1.00 94.88 111 HIS A C 1
ATOM 834 O O . HIS A 1 111 ? 5.761 10.315 1.847 1.00 94.88 111 HIS A O 1
ATOM 840 N N . PHE A 1 112 ? 7.857 10.475 2.650 1.00 92.94 112 PHE A N 1
ATOM 841 C CA . PHE A 1 112 ? 8.446 11.205 1.502 1.00 92.94 112 PHE A CA 1
ATOM 842 C C . PHE A 1 112 ? 9.804 10.646 1.026 1.00 92.94 112 PHE A C 1
ATOM 844 O O . PHE A 1 112 ? 10.516 11.307 0.272 1.00 92.94 112 PHE A O 1
ATOM 851 N N . ASP A 1 113 ? 10.200 9.490 1.547 1.00 81.25 113 ASP A N 1
ATOM 852 C CA . ASP A 1 113 ? 11.512 8.859 1.382 1.00 81.25 113 ASP A CA 1
ATOM 853 C C . ASP A 1 113 ? 11.545 7.727 0.346 1.00 81.25 113 ASP A C 1
ATOM 855 O O . ASP A 1 113 ? 10.493 7.100 0.088 1.00 81.25 113 ASP A O 1
#